Protein AF-A0A6G3WQV4-F1 (afdb_monomer_lite)

Organism: NCBI:txid2706086

Radius of gyration: 14.94 Å; chains: 1; bounding box: 33×40×33 Å

Secondary structure (DSSP, 8-state):
-HHHHHHHHTTPPTT-EEEE-SGGGHHHHHHS--TT-EEEEE--S-HHHHHTSTHHHHHHHHHTTSSEEEESSHHHHHHHHHTT-TTEEE-PPPPSS--SS--

pLDDT: mean 93.26, std 5.65, range [61.47, 98.31]

Structure (mmCIF, N/CA/C/O backbone):
data_AF-A0A6G3WQV4-F1
#
_entry.id   AF-A0A6G3WQV4-F1
#
loop_
_atom_site.group_PDB
_atom_site.id
_atom_site.type_symbol
_atom_site.label_atom_id
_atom_site.label_alt_id
_atom_site.label_comp_id
_atom_site.label_asym_id
_atom_site.label_entity_id
_atom_site.label_seq_id
_atom_site.pdbx_PDB_ins_code
_atom_site.Cartn_x
_atom_site.Cartn_y
_atom_site.Cartn_z
_atom_site.occupancy
_atom_site.B_iso_or_equiv
_atom_site.auth_seq_id
_atom_site.auth_comp_id
_atom_site.auth_asym_id
_atom_site.auth_atom_id
_atom_site.pdbx_PDB_model_num
ATOM 1 N N . ALA A 1 1 ? -16.057 10.792 3.787 1.00 84.69 1 ALA A N 1
ATOM 2 C CA . ALA A 1 1 ? -15.754 9.346 3.693 1.00 84.69 1 ALA A CA 1
ATOM 3 C C . ALA A 1 1 ? -14.924 8.872 4.889 1.00 84.69 1 ALA A C 1
ATOM 5 O O . ALA A 1 1 ? -15.394 8.001 5.611 1.00 84.69 1 ALA A O 1
ATOM 6 N N . VAL A 1 2 ? -13.778 9.506 5.160 1.00 93.81 2 VAL A N 1
ATOM 7 C CA . VAL A 1 2 ? -12.815 9.167 6.231 1.00 93.81 2 VAL A CA 1
ATOM 8 C C . VAL A 1 2 ? -13.449 8.907 7.603 1.00 93.81 2 VAL A C 1
ATOM 10 O O . VAL A 1 2 ? -13.356 7.799 8.110 1.00 93.81 2 VAL A O 1
ATOM 13 N N . ALA A 1 3 ? -14.206 9.855 8.169 1.00 95.06 3 ALA A N 1
ATOM 14 C CA . ALA A 1 3 ? -14.812 9.676 9.499 1.00 95.06 3 ALA A CA 1
ATOM 15 C C . ALA A 1 3 ? -15.766 8.468 9.600 1.00 95.06 3 ALA A C 1
ATOM 17 O O . ALA A 1 3 ? -15.925 7.874 10.665 1.00 95.06 3 ALA A O 1
ATOM 18 N N . ARG A 1 4 ? -16.421 8.094 8.493 1.00 96.19 4 ARG A N 1
ATOM 19 C CA . ARG A 1 4 ? -17.249 6.883 8.439 1.00 96.19 4 ARG A CA 1
ATOM 20 C C . ARG A 1 4 ? -16.373 5.633 8.411 1.00 96.19 4 ARG A C 1
ATOM 22 O O . ARG A 1 4 ? -16.724 4.658 9.062 1.00 96.19 4 ARG A O 1
ATOM 29 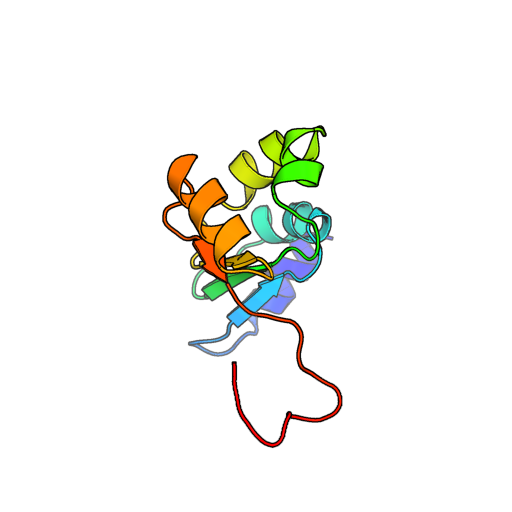N N . LEU A 1 5 ? -15.261 5.675 7.683 1.00 95.50 5 LEU A N 1
ATOM 30 C CA . LEU A 1 5 ? -14.307 4.576 7.609 1.00 95.50 5 LEU A CA 1
ATOM 31 C C . LEU A 1 5 ? -13.648 4.319 8.973 1.00 95.50 5 LEU A C 1
ATOM 33 O O . LEU A 1 5 ? -13.694 3.186 9.437 1.00 95.50 5 LEU A O 1
ATOM 37 N N . SER A 1 6 ? -13.200 5.363 9.682 1.00 96.75 6 SER A N 1
ATOM 38 C CA . SER A 1 6 ? -12.674 5.241 11.054 1.00 96.75 6 SER A CA 1
ATOM 39 C C . SER A 1 6 ? -13.690 4.607 12.011 1.00 96.75 6 SER A C 1
ATOM 41 O O . SER A 1 6 ? -13.346 3.747 12.812 1.00 96.75 6 SER A O 1
ATOM 43 N N . LYS A 1 7 ? -14.980 4.967 11.901 1.00 97.44 7 LYS A N 1
ATOM 44 C CA . LYS A 1 7 ? -16.043 4.334 12.704 1.00 97.44 7 LYS A CA 1
ATOM 45 C C . LYS A 1 7 ? -16.218 2.851 12.388 1.00 97.44 7 LYS A C 1
ATOM 47 O O . LYS A 1 7 ? -16.510 2.083 13.294 1.00 97.44 7 LYS A O 1
ATOM 52 N N . ILE A 1 8 ? -16.064 2.450 11.127 1.00 96.25 8 ILE A N 1
ATOM 53 C CA . ILE A 1 8 ? -16.110 1.036 10.733 1.00 96.25 8 ILE A CA 1
ATOM 54 C C . ILE A 1 8 ? -14.894 0.305 11.315 1.00 96.25 8 ILE A C 1
ATOM 56 O O . ILE A 1 8 ? -15.056 -0.735 11.949 1.00 96.25 8 ILE A O 1
ATOM 60 N N . PHE A 1 9 ? -13.698 0.875 11.171 1.00 96.44 9 PHE A N 1
ATOM 61 C CA . PHE A 1 9 ? -12.447 0.329 11.700 1.00 96.44 9 PHE A CA 1
ATOM 62 C C . PHE A 1 9 ? -12.467 0.153 13.221 1.00 96.44 9 PHE A C 1
ATOM 64 O O . PHE A 1 9 ? -12.070 -0.902 13.706 1.00 96.44 9 PHE A O 1
ATOM 71 N N . ALA A 1 10 ? -13.061 1.089 13.961 1.00 96.19 10 ALA A N 1
ATOM 72 C CA . ALA A 1 10 ? -13.218 0.986 15.413 1.00 96.19 10 ALA A CA 1
ATOM 73 C C . ALA A 1 10 ? -14.070 -0.216 15.877 1.00 96.19 10 ALA A C 1
ATOM 75 O O . ALA A 1 10 ? -14.009 -0.598 17.043 1.00 96.19 10 ALA A O 1
ATOM 76 N N . THR A 1 11 ? -14.870 -0.823 14.991 1.00 96.69 11 THR A N 1
ATOM 77 C CA . THR A 1 11 ? -15.664 -2.028 15.309 1.00 96.69 11 THR A CA 1
ATOM 7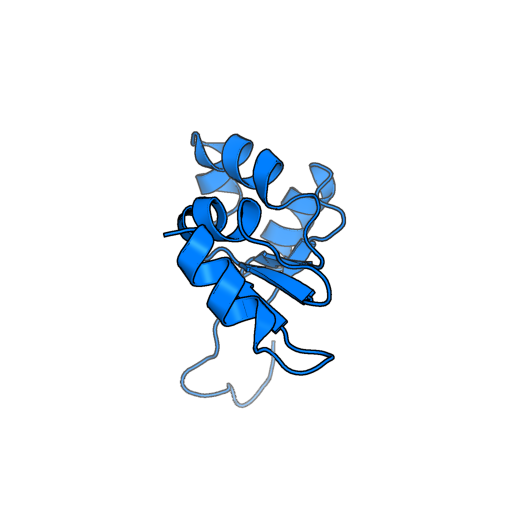8 C C . THR A 1 11 ? -14.933 -3.340 15.015 1.00 96.69 11 THR A C 1
ATOM 80 O O . THR A 1 11 ? -15.459 -4.419 15.297 1.00 96.69 11 THR A O 1
ATOM 83 N N . ALA A 1 12 ? -13.737 -3.274 14.425 1.00 96.88 12 ALA A N 1
ATOM 84 C CA . ALA A 1 12 ? -12.972 -4.453 14.064 1.00 96.88 12 ALA A CA 1
ATOM 85 C C . ALA A 1 12 ? -12.428 -5.178 15.305 1.00 96.88 12 ALA A C 1
ATOM 87 O O . ALA A 1 12 ? -12.099 -4.580 16.328 1.00 96.88 12 ALA A O 1
ATOM 88 N N . ARG A 1 13 ? -12.330 -6.506 15.209 1.00 95.75 13 ARG A N 1
ATOM 89 C CA . ARG A 1 13 ? -11.758 -7.333 16.280 1.00 95.75 13 ARG A CA 1
ATOM 90 C C . ARG A 1 13 ? -10.229 -7.197 16.300 1.00 95.75 13 ARG A C 1
ATOM 92 O O . ARG A 1 13 ? -9.643 -6.963 15.240 1.00 95.75 13 ARG A O 1
ATOM 99 N N . PRO A 1 14 ? -9.570 -7.432 17.450 1.00 94.81 14 PRO A N 1
ATOM 100 C CA . PRO A 1 14 ? -8.114 -7.498 17.514 1.00 94.81 14 PRO A CA 1
ATOM 101 C C . PRO A 1 14 ? -7.534 -8.448 16.458 1.00 94.81 14 PRO A C 1
ATOM 103 O O . PRO A 1 14 ? -8.031 -9.561 16.274 1.00 94.81 14 PRO A O 1
ATOM 106 N N . GLY A 1 15 ? -6.488 -7.999 15.761 1.00 93.25 15 GLY A N 1
ATOM 107 C CA . GLY A 1 15 ? -5.827 -8.762 14.698 1.00 93.25 15 GLY A CA 1
ATOM 108 C C . GLY A 1 15 ? -6.448 -8.620 13.304 1.00 93.25 15 GLY A C 1
ATOM 109 O O . GLY A 1 15 ? -5.957 -9.265 12.375 1.00 93.25 15 GLY A O 1
ATOM 110 N N . ALA A 1 16 ? -7.484 -7.790 13.142 1.00 97.06 16 ALA A N 1
ATOM 111 C CA . ALA A 1 16 ? -8.070 -7.481 11.842 1.00 97.06 16 ALA A CA 1
ATOM 112 C C . ALA A 1 16 ? -7.063 -6.834 10.871 1.00 97.06 16 ALA A C 1
ATOM 114 O O . ALA A 1 16 ? -6.112 -6.157 11.269 1.00 97.06 16 ALA A O 1
ATOM 115 N N . VAL A 1 17 ? -7.296 -7.066 9.577 1.00 97.19 17 VAL A N 1
ATOM 116 C CA . VAL A 1 17 ? -6.438 -6.620 8.475 1.00 97.19 17 VAL A CA 1
ATOM 117 C C . VAL A 1 17 ? -7.275 -5.818 7.483 1.00 97.19 17 VAL A C 1
ATOM 119 O O . VAL A 1 17 ? -8.373 -6.237 7.114 1.00 97.19 17 VAL A O 1
ATOM 122 N N . VAL A 1 18 ? -6.747 -4.682 7.037 1.00 96.50 18 VAL A N 1
ATOM 123 C CA . VAL A 1 18 ? -7.302 -3.865 5.957 1.00 96.50 18 VAL A CA 1
ATOM 124 C C . VAL A 1 18 ? -6.463 -4.101 4.710 1.00 96.50 18 VAL A C 1
ATOM 126 O O . VAL A 1 18 ? -5.264 -3.847 4.719 1.00 96.50 18 VAL A O 1
ATOM 129 N N . ILE A 1 19 ? -7.095 -4.577 3.638 1.00 95.56 19 ILE A N 1
ATOM 130 C CA . ILE A 1 19 ? -6.441 -4.779 2.341 1.00 95.56 19 ILE A CA 1
ATOM 131 C C . ILE A 1 19 ? -6.938 -3.702 1.379 1.00 95.56 19 ILE A C 1
ATOM 133 O O . ILE A 1 19 ? -8.122 -3.656 1.039 1.00 95.56 19 ILE A O 1
ATOM 137 N N . VAL A 1 20 ? -6.031 -2.837 0.937 1.00 95.19 20 VAL A N 1
ATOM 138 C CA . VAL A 1 20 ? -6.306 -1.723 0.028 1.00 95.19 20 VAL A CA 1
ATOM 139 C C . VAL A 1 20 ? -5.907 -2.138 -1.384 1.00 95.19 20 VAL A C 1
ATOM 141 O O . VAL A 1 20 ? -4.753 -2.023 -1.777 1.00 95.19 20 VAL A O 1
ATOM 144 N N . THR A 1 21 ? -6.864 -2.665 -2.149 1.00 90.06 21 THR A N 1
ATOM 145 C CA . THR A 1 21 ? -6.610 -3.266 -3.475 1.00 90.06 21 THR A CA 1
ATOM 146 C C . THR A 1 21 ? -6.533 -2.263 -4.626 1.00 90.06 21 THR A C 1
ATOM 148 O O . THR A 1 21 ? -6.156 -2.622 -5.743 1.00 90.06 21 THR A O 1
ATOM 151 N N . GLN A 1 22 ? -6.919 -1.012 -4.382 1.00 84.50 22 GLN A N 1
ATOM 152 C CA . GLN A 1 22 ? -6.873 0.064 -5.364 1.00 84.50 22 GLN A CA 1
ATOM 153 C C . GLN A 1 22 ? -6.044 1.212 -4.826 1.00 84.50 22 GLN A C 1
ATOM 155 O O . GLN A 1 22 ? -6.333 1.710 -3.738 1.00 84.50 22 GLN A O 1
ATOM 160 N N . VAL A 1 23 ? -5.091 1.681 -5.638 1.00 82.75 23 VAL A N 1
ATOM 161 C CA . VAL A 1 23 ? -4.138 2.707 -5.213 1.00 82.75 23 VAL A CA 1
ATOM 162 C C . VAL A 1 23 ? -4.846 3.912 -4.601 1.00 82.75 23 VAL A C 1
ATOM 164 O O . VAL A 1 23 ? -4.609 4.192 -3.436 1.00 82.75 23 VAL A O 1
ATOM 167 N N . TRP A 1 24 ? -5.821 4.503 -5.298 1.00 84.50 24 TRP A N 1
ATOM 168 C CA . TRP A 1 24 ? -6.568 5.696 -4.868 1.00 84.50 24 TRP A CA 1
ATOM 169 C C . TRP A 1 24 ? -7.356 5.550 -3.565 1.00 84.50 24 TRP A C 1
ATOM 171 O O . TRP A 1 24 ? -7.525 6.531 -2.848 1.00 84.50 24 TRP A O 1
ATOM 181 N N . ALA A 1 25 ? -7.814 4.344 -3.212 1.00 89.69 25 ALA A N 1
ATOM 182 C CA . ALA A 1 25 ? -8.540 4.140 -1.957 1.00 89.69 25 ALA A CA 1
ATOM 183 C C . ALA A 1 25 ? -7.660 4.440 -0.730 1.00 89.69 25 ALA A C 1
ATOM 185 O O . ALA A 1 25 ? -8.179 4.749 0.345 1.00 89.69 25 ALA A O 1
ATOM 186 N N . MET A 1 26 ? -6.334 4.410 -0.902 1.00 91.44 26 MET A N 1
ATOM 187 C CA . MET A 1 26 ? -5.378 4.740 0.149 1.00 91.44 26 MET A CA 1
ATOM 188 C C . MET A 1 26 ? -5.418 6.214 0.567 1.00 91.44 26 MET A C 1
ATOM 190 O O . MET A 1 26 ? -5.028 6.516 1.689 1.00 91.44 26 MET A O 1
ATOM 194 N N . GLU A 1 27 ? -5.973 7.116 -0.251 1.00 89.50 27 GLU A N 1
ATOM 195 C CA . GLU A 1 27 ? -6.236 8.500 0.173 1.00 89.50 27 GLU A CA 1
ATOM 196 C C . GLU A 1 27 ? -7.187 8.535 1.378 1.00 89.50 27 GLU A C 1
ATOM 198 O O . GLU A 1 27 ? -6.950 9.238 2.354 1.00 89.50 27 GLU A O 1
ATOM 203 N N . TRP A 1 28 ? -8.231 7.703 1.370 1.00 92.19 28 TRP A N 1
ATOM 204 C CA . TRP A 1 28 ? -9.178 7.645 2.484 1.00 92.19 28 TRP A CA 1
ATOM 205 C C . TRP A 1 28 ? -8.697 6.772 3.637 1.00 92.19 28 TRP A C 1
ATOM 207 O O . TRP A 1 28 ? -9.026 7.065 4.784 1.00 92.19 28 TRP A O 1
ATOM 217 N N . VAL A 1 29 ? -7.972 5.687 3.347 1.00 93.94 29 VAL A N 1
ATOM 218 C CA . VAL A 1 29 ? -7.460 4.773 4.382 1.00 93.94 29 VAL A CA 1
ATOM 219 C C . VAL A 1 29 ? -6.325 5.424 5.168 1.00 93.94 29 VAL A C 1
ATOM 221 O O . VAL A 1 29 ? -6.306 5.294 6.385 1.00 93.94 29 VAL A O 1
ATOM 224 N N . GLY A 1 30 ? -5.431 6.163 4.503 1.00 90.62 30 GLY A N 1
ATOM 225 C CA . GLY A 1 30 ? -4.311 6.850 5.152 1.00 90.62 30 GLY A CA 1
ATOM 226 C C . GLY A 1 30 ? -4.738 7.986 6.080 1.00 90.62 30 GLY A C 1
ATOM 227 O O . GLY A 1 30 ? -4.040 8.278 7.043 1.00 90.62 30 GLY A O 1
ATOM 228 N N . GLU A 1 31 ? -5.897 8.597 5.827 1.00 92.19 31 GLU A N 1
ATOM 229 C CA . GLU A 1 31 ? -6.486 9.605 6.718 1.00 92.19 31 GLU A CA 1
ATOM 230 C C . GLU A 1 31 ? -7.401 9.006 7.800 1.00 92.19 31 GLU A C 1
ATOM 232 O O . GLU A 1 31 ? -7.781 9.698 8.748 1.00 92.19 31 GLU A O 1
ATOM 237 N N . ALA A 1 32 ? -7.810 7.743 7.660 1.00 95.56 32 ALA A N 1
ATOM 238 C CA . ALA A 1 32 ? -8.662 7.078 8.636 1.00 95.56 32 ALA A CA 1
ATOM 239 C C . ALA A 1 32 ? -7.853 6.579 9.841 1.00 95.56 32 ALA A C 1
ATOM 241 O O . ALA A 1 32 ? -6.665 6.281 9.747 1.00 95.56 32 ALA A O 1
ATOM 242 N N . ASP A 1 33 ? -8.528 6.440 10.982 1.00 94.81 33 ASP A N 1
ATOM 243 C CA . ASP A 1 33 ? -7.913 5.860 12.174 1.00 94.81 33 ASP A CA 1
ATOM 244 C C . ASP A 1 33 ? -7.793 4.345 11.992 1.00 94.81 33 ASP A C 1
ATOM 246 O O . ASP A 1 33 ? -8.788 3.617 12.026 1.00 94.81 33 ASP A O 1
ATOM 250 N N . THR A 1 34 ? -6.566 3.892 11.753 1.00 95.00 34 THR A N 1
ATOM 251 C CA . THR A 1 34 ? -6.205 2.485 11.552 1.00 95.00 34 THR A CA 1
ATOM 252 C C . THR A 1 34 ? -5.540 1.878 12.788 1.00 95.00 34 THR A C 1
ATOM 254 O O . THR A 1 34 ? -4.976 0.788 12.714 1.00 95.00 34 THR A O 1
ATOM 257 N N . THR A 1 35 ? -5.619 2.547 13.945 1.00 93.69 35 THR A N 1
ATOM 258 C CA . THR A 1 35 ? -4.989 2.091 15.189 1.00 93.69 35 THR A CA 1
ATOM 259 C C . THR A 1 35 ? -5.402 0.659 15.533 1.00 93.69 35 THR A C 1
ATOM 261 O O . THR A 1 35 ? -6.583 0.336 15.644 1.00 93.69 35 THR A O 1
ATOM 264 N N . GLY A 1 36 ? -4.409 -0.212 15.729 1.00 93.69 36 GLY A N 1
ATOM 265 C CA . GLY A 1 36 ? -4.628 -1.622 16.065 1.00 93.69 36 GLY A CA 1
ATOM 266 C C . GLY A 1 36 ? -4.996 -2.522 14.879 1.00 93.69 36 GLY A C 1
ATOM 267 O O . GLY A 1 36 ? -5.223 -3.718 15.082 1.00 93.69 36 GLY A O 1
ATOM 268 N N . LEU A 1 37 ? -5.033 -1.982 13.658 1.00 96.75 37 LEU A N 1
ATOM 269 C CA . LEU A 1 37 ? -5.212 -2.734 12.419 1.00 96.75 37 LEU A CA 1
ATOM 270 C C . LEU A 1 37 ? -3.879 -2.898 11.699 1.00 96.75 37 LEU A C 1
ATOM 272 O O . LEU A 1 37 ? -3.028 -2.017 11.751 1.00 96.75 37 LEU A O 1
ATOM 276 N N . ARG A 1 38 ? -3.735 -4.013 10.980 1.00 97.06 38 ARG A N 1
ATOM 277 C CA . ARG A 1 38 ? -2.668 -4.166 9.984 1.00 97.06 38 ARG A CA 1
ATOM 278 C C . ARG A 1 38 ? -3.174 -3.698 8.630 1.00 97.06 38 ARG A C 1
ATOM 280 O O . ARG A 1 38 ? -4.231 -4.154 8.190 1.00 97.06 38 ARG A O 1
ATOM 287 N N . VAL A 1 39 ? -2.437 -2.823 7.965 1.00 97.31 39 VAL A N 1
ATOM 288 C CA . VAL A 1 39 ? -2.807 -2.237 6.678 1.00 97.31 39 VAL A CA 1
ATOM 289 C C . VAL A 1 39 ? -1.870 -2.755 5.594 1.00 97.31 39 VAL A C 1
ATOM 291 O O . VAL A 1 39 ? -0.664 -2.522 5.612 1.00 97.31 39 VAL A O 1
ATOM 294 N N . ILE A 1 40 ? -2.453 -3.459 4.628 1.00 97.38 40 ILE A N 1
ATOM 295 C CA . ILE A 1 40 ? -1.762 -3.990 3.457 1.00 97.38 40 ILE A CA 1
ATOM 296 C C . ILE A 1 40 ? -2.240 -3.215 2.239 1.00 97.38 40 ILE A C 1
ATOM 298 O O . ILE A 1 40 ? -3.418 -3.254 1.880 1.00 97.38 40 ILE A O 1
ATOM 302 N N . GLY A 1 41 ? -1.319 -2.519 1.593 1.00 95.88 41 GLY A N 1
ATOM 303 C CA . GLY A 1 41 ? -1.553 -1.877 0.312 1.00 95.88 41 GLY A CA 1
ATOM 304 C C . GLY A 1 41 ? -1.259 -2.825 -0.843 1.00 95.88 41 GLY A C 1
ATOM 305 O O . GLY A 1 41 ? -0.334 -3.625 -0.741 1.00 95.88 41 GLY A O 1
ATOM 306 N N . MET A 1 42 ? -1.996 -2.730 -1.950 1.00 95.12 42 MET A N 1
ATOM 307 C CA . MET A 1 42 ? -1.735 -3.539 -3.141 1.00 95.12 42 MET A CA 1
ATOM 308 C C . MET A 1 42 ? -1.888 -2.731 -4.432 1.00 95.12 42 MET A C 1
ATOM 310 O O . MET A 1 42 ? -2.791 -1.899 -4.552 1.00 95.12 42 MET A O 1
ATOM 314 N N . SER A 1 43 ? -1.034 -3.002 -5.419 1.00 92.06 43 SER A N 1
ATOM 315 C CA . SER A 1 43 ? -1.188 -2.472 -6.774 1.00 92.06 43 SER A CA 1
ATOM 316 C C . SER A 1 43 ? -1.111 -3.549 -7.839 1.00 92.06 43 SER A C 1
ATOM 318 O O . SER A 1 43 ? -0.333 -4.495 -7.759 1.00 92.06 43 SER A O 1
ATOM 320 N N . HIS A 1 44 ? -1.948 -3.358 -8.856 1.00 90.25 44 HIS A N 1
ATOM 321 C CA . HIS A 1 44 ? -2.037 -4.204 -10.041 1.00 90.25 44 HIS A CA 1
ATOM 322 C C . HIS A 1 44 ? -1.322 -3.589 -11.250 1.00 90.25 44 HIS A C 1
ATOM 324 O O . HIS A 1 44 ? -1.463 -4.079 -12.369 1.00 90.25 44 HIS A O 1
ATOM 330 N N . GLU A 1 45 ? -0.621 -2.473 -11.055 1.00 90.19 45 GLU A N 1
ATOM 331 C CA . GLU A 1 45 ? 0.142 -1.811 -12.105 1.00 90.19 45 GLU A CA 1
ATOM 332 C C . GLU A 1 45 ? 1.632 -2.138 -11.973 1.00 90.19 45 GLU A C 1
ATOM 334 O O . GLU A 1 45 ? 2.122 -2.363 -10.867 1.00 90.19 45 GLU A O 1
ATOM 339 N N . SER A 1 46 ? 2.356 -2.144 -13.095 1.00 93.94 46 SER A N 1
ATOM 340 C CA . SER A 1 46 ? 3.790 -2.429 -13.070 1.00 93.94 46 SER A CA 1
ATOM 341 C C . SER A 1 46 ? 4.596 -1.279 -12.468 1.00 93.94 46 SER A C 1
ATOM 343 O O . SER A 1 46 ? 4.186 -0.106 -12.512 1.00 93.94 46 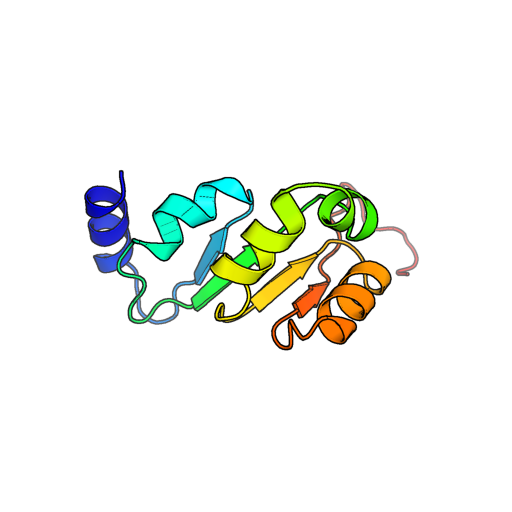SER A O 1
ATOM 345 N N . TYR A 1 47 ? 5.794 -1.587 -11.967 1.00 96.38 47 TYR A N 1
ATOM 346 C CA . TYR A 1 47 ? 6.734 -0.567 -11.504 1.00 96.38 47 TYR A CA 1
ATOM 347 C C . TYR A 1 47 ? 7.040 0.442 -12.619 1.00 96.38 47 TYR A C 1
ATOM 349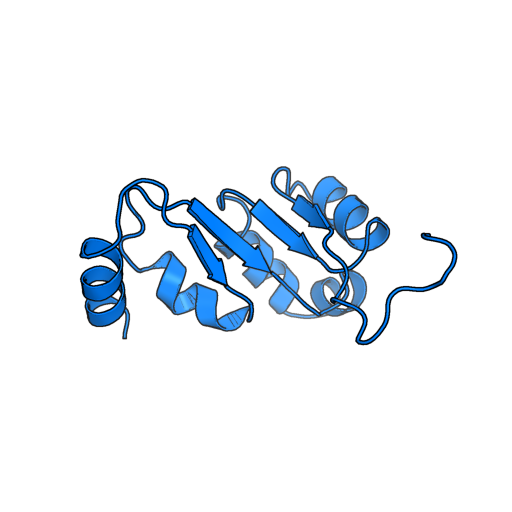 O O . TYR A 1 47 ? 6.942 1.652 -12.411 1.00 96.38 47 TYR A O 1
ATOM 357 N N . GLY A 1 48 ? 7.342 -0.045 -13.828 1.00 97.31 48 GLY A N 1
ATOM 358 C CA . GLY A 1 48 ? 7.702 0.804 -14.967 1.00 97.31 48 GLY A CA 1
ATOM 359 C C . GLY A 1 48 ? 6.601 1.799 -15.345 1.00 97.31 48 GLY A C 1
ATOM 360 O O . GLY A 1 48 ? 6.879 2.982 -15.553 1.00 97.31 48 GLY A O 1
ATOM 361 N N . TYR A 1 49 ? 5.339 1.354 -15.360 1.00 95.38 49 TYR A N 1
ATOM 362 C CA . TYR A 1 49 ? 4.204 2.243 -15.613 1.00 95.38 49 TYR A CA 1
ATOM 363 C C . TYR A 1 49 ? 4.023 3.262 -14.480 1.00 95.38 49 TYR A C 1
ATOM 365 O O . TYR A 1 49 ? 3.840 4.457 -14.736 1.00 95.38 49 TYR A O 1
ATOM 373 N N . SER A 1 50 ? 4.136 2.813 -13.225 1.00 95.06 50 SER A N 1
ATOM 374 C CA . SER A 1 50 ? 4.086 3.699 -12.060 1.00 95.06 50 SER A CA 1
ATOM 375 C C . SER A 1 50 ? 5.134 4.801 -12.181 1.00 95.06 50 SER A C 1
ATOM 377 O O . SER A 1 50 ? 4.781 5.979 -12.109 1.00 95.06 50 SER A O 1
ATOM 379 N N . ARG A 1 51 ? 6.400 4.420 -12.424 1.00 96.50 51 ARG A N 1
ATOM 380 C CA . ARG A 1 51 ? 7.584 5.293 -12.515 1.00 96.50 51 ARG A CA 1
ATOM 381 C C . ARG A 1 51 ? 7.465 6.349 -13.608 1.00 96.50 51 ARG A C 1
ATOM 383 O O . ARG A 1 51 ? 7.928 7.470 -13.411 1.00 96.50 51 ARG A O 1
ATOM 390 N N . ALA A 1 52 ? 6.821 6.014 -14.723 1.00 96.81 52 ALA A N 1
ATOM 391 C CA . ALA A 1 52 ? 6.577 6.930 -15.834 1.00 96.81 52 ALA A CA 1
ATOM 392 C C . ALA A 1 52 ? 5.422 7.923 -15.587 1.00 96.81 52 ALA A C 1
ATOM 394 O O . ALA A 1 52 ? 5.164 8.784 -16.428 1.00 96.81 52 ALA A O 1
ATOM 395 N N . SER A 1 53 ? 4.714 7.826 -14.458 1.00 94.25 53 SER A N 1
ATOM 396 C CA . SER A 1 53 ? 3.536 8.643 -14.160 1.00 94.25 53 SER A CA 1
ATOM 397 C C . SER A 1 53 ? 3.627 9.340 -12.797 1.00 94.25 53 SER A C 1
ATOM 399 O O . SER A 1 53 ? 4.529 9.110 -11.992 1.00 94.25 53 SER A O 1
ATOM 401 N N . HIS A 1 54 ? 2.644 10.195 -12.498 1.00 91.19 54 HIS A N 1
ATOM 402 C CA . HIS A 1 54 ? 2.532 10.830 -11.181 1.00 91.19 54 HIS 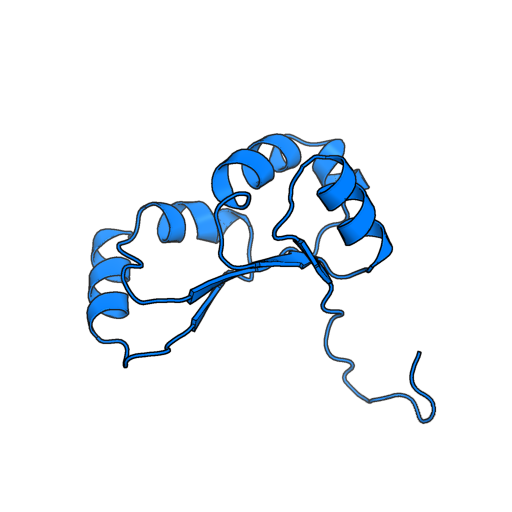A CA 1
ATOM 403 C C . HIS A 1 54 ? 2.303 9.817 -10.044 1.00 91.19 54 HIS A C 1
ATOM 405 O O . HIS A 1 54 ? 2.580 10.134 -8.884 1.00 91.19 54 HIS A O 1
ATOM 411 N N . ARG A 1 55 ? 1.839 8.598 -10.365 1.00 91.12 55 ARG A N 1
ATOM 412 C CA . ARG A 1 55 ? 1.537 7.552 -9.381 1.00 91.12 55 ARG A CA 1
ATOM 413 C C . ARG A 1 55 ? 2.765 7.116 -8.606 1.00 91.12 55 ARG A C 1
ATOM 415 O O . ARG A 1 55 ? 2.637 6.840 -7.426 1.00 91.12 55 ARG A O 1
ATOM 422 N N . TYR A 1 56 ? 3.956 7.147 -9.202 1.00 95.06 56 TYR A N 1
ATOM 423 C CA . TYR A 1 56 ? 5.182 6.779 -8.494 1.00 95.06 56 TYR A CA 1
ATOM 424 C C . TYR A 1 56 ? 5.400 7.585 -7.212 1.00 95.06 56 TYR A C 1
ATOM 426 O O . TYR A 1 56 ? 5.584 7.025 -6.134 1.00 95.06 56 TYR A O 1
ATOM 434 N N . ARG A 1 57 ? 5.333 8.918 -7.315 1.00 94.25 57 ARG A N 1
ATOM 435 C CA . ARG A 1 57 ? 5.503 9.809 -6.157 1.00 94.25 57 ARG A CA 1
ATOM 436 C C . ARG A 1 57 ? 4.366 9.626 -5.160 1.00 94.25 57 ARG A C 1
ATOM 438 O O . ARG A 1 57 ? 4.601 9.637 -3.960 1.00 94.25 57 ARG A O 1
ATOM 445 N N . TRP A 1 58 ? 3.155 9.437 -5.673 1.00 93.44 58 TRP A N 1
ATOM 446 C CA . TRP A 1 58 ? 1.973 9.212 -4.859 1.00 93.44 58 TRP A CA 1
ATOM 447 C C . TRP A 1 58 ? 2.091 7.920 -4.031 1.00 93.44 58 TRP A C 1
ATOM 449 O O . TRP A 1 58 ? 1.984 7.965 -2.810 1.00 93.44 58 TRP A O 1
ATOM 459 N N . ILE A 1 59 ? 2.445 6.794 -4.656 1.00 94.69 59 ILE A N 1
ATOM 460 C CA . ILE A 1 59 ? 2.678 5.510 -3.980 1.00 94.69 59 ILE A CA 1
ATOM 461 C C . ILE A 1 59 ? 3.742 5.662 -2.893 1.00 94.69 59 ILE A C 1
ATOM 463 O O . ILE A 1 59 ? 3.489 5.300 -1.749 1.00 94.69 59 ILE A O 1
ATOM 467 N N . LYS A 1 60 ? 4.896 6.271 -3.194 1.00 94.69 60 LYS A N 1
ATOM 468 C CA . LYS A 1 60 ? 5.956 6.458 -2.186 1.00 94.69 60 LYS A CA 1
ATOM 469 C C . LYS A 1 60 ? 5.507 7.266 -0.972 1.00 94.69 60 LYS A C 1
ATOM 471 O O . LYS A 1 60 ? 5.993 7.012 0.123 1.00 94.69 60 LYS A O 1
ATOM 476 N N . ASN A 1 61 ? 4.600 8.219 -1.156 1.00 93.50 61 ASN A N 1
ATOM 477 C CA . ASN A 1 61 ? 4.099 9.044 -0.060 1.00 93.50 61 ASN A CA 1
ATOM 478 C C . ASN A 1 61 ? 3.064 8.319 0.807 1.00 93.50 61 ASN A C 1
ATOM 480 O O . ASN A 1 61 ? 2.959 8.625 1.988 1.00 93.50 61 ASN A O 1
ATOM 484 N N . HIS A 1 62 ? 2.297 7.389 0.234 1.00 93.00 62 HIS A N 1
ATOM 485 C CA . HIS A 1 62 ? 1.165 6.764 0.923 1.00 93.00 62 HIS A CA 1
ATOM 486 C C . HIS A 1 62 ? 1.414 5.315 1.362 1.00 93.00 62 HIS A C 1
ATOM 488 O O . HIS A 1 62 ? 0.721 4.832 2.251 1.00 93.00 62 HIS A O 1
ATOM 494 N N . TYR A 1 63 ? 2.375 4.619 0.751 1.00 95.19 63 TYR A N 1
ATOM 495 C CA . TYR A 1 63 ? 2.568 3.177 0.943 1.00 95.19 63 TYR A CA 1
ATOM 496 C C . TYR A 1 63 ? 3.840 2.815 1.700 1.00 95.19 63 TYR A C 1
ATOM 498 O O . TYR A 1 63 ? 3.956 1.683 2.157 1.00 95.19 63 TYR A O 1
ATOM 506 N N . LYS A 1 64 ? 4.795 3.743 1.838 1.00 94.06 64 LYS A N 1
ATOM 507 C CA . LYS A 1 64 ? 6.113 3.462 2.429 1.00 94.06 64 LYS A CA 1
ATOM 508 C C . LYS A 1 64 ? 6.035 2.979 3.879 1.00 94.06 64 LYS A C 1
ATOM 510 O O . LYS A 1 64 ? 6.825 2.130 4.274 1.00 94.06 64 LYS A O 1
ATOM 515 N N . ASP A 1 65 ? 5.080 3.510 4.635 1.00 92.56 65 ASP A N 1
ATOM 516 C CA . ASP A 1 65 ? 4.955 3.265 6.075 1.00 92.56 65 ASP A CA 1
ATOM 517 C C . ASP A 1 65 ? 3.819 2.280 6.415 1.00 92.56 65 ASP A C 1
ATOM 519 O O . ASP A 1 65 ? 3.439 2.140 7.575 1.00 92.56 65 ASP A O 1
ATOM 523 N N . LEU A 1 66 ? 3.260 1.594 5.410 1.00 95.25 66 LEU A N 1
ATOM 524 C CA . LEU A 1 66 ? 2.302 0.506 5.626 1.00 95.25 66 LEU A CA 1
ATOM 525 C C . LEU A 1 66 ? 2.986 -0.735 6.196 1.00 95.25 66 LEU A C 1
ATOM 527 O O . LEU A 1 66 ? 4.178 -0.941 5.966 1.00 95.25 66 LEU A O 1
ATOM 531 N N . ASP A 1 67 ? 2.211 -1.621 6.825 1.00 95.88 67 ASP A N 1
ATOM 532 C CA . ASP A 1 67 ? 2.727 -2.920 7.267 1.00 95.88 67 ASP A CA 1
ATOM 533 C C . ASP A 1 67 ? 3.276 -3.729 6.084 1.00 95.88 67 ASP A C 1
ATOM 535 O O . ASP A 1 67 ? 4.363 -4.294 6.173 1.00 95.88 67 ASP A O 1
ATOM 539 N N . HIS A 1 68 ? 2.546 -3.747 4.960 1.00 96.56 68 HIS A N 1
ATOM 540 C CA . HIS A 1 68 ? 3.013 -4.339 3.707 1.00 96.56 68 HIS A CA 1
ATOM 541 C C . HIS A 1 68 ? 2.523 -3.575 2.476 1.00 96.56 68 HIS A C 1
ATOM 543 O O . HIS A 1 68 ? 1.364 -3.160 2.394 1.00 96.56 68 HIS A O 1
ATOM 549 N N . TRP A 1 69 ? 3.398 -3.475 1.478 1.00 96.75 69 TRP A N 1
ATOM 550 C CA . TRP A 1 69 ? 3.089 -3.021 0.126 1.00 96.75 69 TRP A CA 1
ATOM 551 C C . TRP A 1 69 ? 3.241 -4.192 -0.848 1.00 96.75 69 TRP A C 1
ATOM 553 O O . TRP A 1 69 ? 4.330 -4.721 -1.015 1.00 96.75 69 TRP A O 1
ATOM 563 N N . LEU A 1 70 ? 2.158 -4.631 -1.481 1.00 97.06 70 LEU A N 1
ATOM 564 C CA . LEU A 1 70 ? 2.167 -5.791 -2.368 1.00 97.06 70 LEU A CA 1
ATOM 565 C C . LEU A 1 70 ? 2.029 -5.378 -3.834 1.00 97.06 70 LEU A C 1
ATOM 567 O O . LEU A 1 70 ? 1.098 -4.670 -4.221 1.00 97.06 70 LEU A O 1
ATOM 571 N N . VAL A 1 71 ? 2.938 -5.878 -4.662 1.00 96.50 71 VAL A N 1
ATOM 572 C CA . VAL A 1 71 ? 2.846 -5.824 -6.128 1.00 96.50 71 VAL A CA 1
ATOM 573 C C . VAL A 1 71 ? 2.655 -7.230 -6.696 1.00 96.50 71 VAL A C 1
ATOM 575 O O . VAL A 1 71 ? 2.677 -8.213 -5.960 1.00 96.50 71 VAL A O 1
ATOM 578 N N . LEU A 1 72 ? 2.401 -7.357 -7.997 1.00 94.88 72 LEU A N 1
ATOM 579 C CA . LEU A 1 72 ? 2.026 -8.655 -8.572 1.00 94.88 72 LEU A CA 1
ATOM 580 C C . LEU A 1 72 ? 3.210 -9.583 -8.867 1.00 94.88 72 LEU A C 1
ATOM 582 O O . LEU A 1 72 ? 3.006 -10.791 -8.976 1.00 94.88 72 LEU A O 1
ATOM 586 N N . THR A 1 73 ? 4.414 -9.040 -9.024 1.00 95.44 73 THR A N 1
ATOM 587 C CA . THR A 1 73 ? 5.594 -9.771 -9.500 1.00 95.44 73 THR A CA 1
ATOM 588 C C . THR A 1 73 ? 6.784 -9.541 -8.577 1.00 95.44 73 THR A C 1
ATOM 590 O O . THR A 1 73 ? 6.894 -8.487 -7.944 1.00 95.44 73 THR A O 1
ATOM 593 N N . GLU A 1 74 ? 7.671 -10.531 -8.498 1.00 96.69 74 GLU A N 1
ATOM 594 C CA . GLU A 1 74 ? 8.916 -10.427 -7.732 1.00 96.69 74 GLU A CA 1
ATOM 595 C C . GLU A 1 74 ? 9.814 -9.324 -8.310 1.00 96.69 74 GLU A C 1
ATOM 597 O O . GLU A 1 74 ? 10.343 -8.495 -7.576 1.00 96.69 74 GLU A O 1
ATOM 602 N N . GLU A 1 75 ? 9.871 -9.208 -9.637 1.00 97.06 75 GLU A N 1
ATOM 603 C CA . GLU A 1 75 ? 10.700 -8.225 -10.332 1.00 97.06 75 GLU A CA 1
ATOM 604 C C . GLU A 1 75 ? 10.265 -6.777 -10.066 1.00 97.06 75 GLU A C 1
ATOM 606 O O . GLU A 1 75 ? 11.099 -5.871 -9.981 1.00 97.06 75 GLU A O 1
ATOM 611 N N . ASP A 1 76 ? 8.960 -6.514 -9.942 1.00 97.44 76 ASP A N 1
ATOM 612 C CA . ASP A 1 76 ? 8.490 -5.187 -9.539 1.00 97.44 76 ASP A CA 1
ATOM 613 C C . ASP A 1 76 ? 8.778 -4.932 -8.054 1.00 97.44 76 ASP A C 1
ATOM 615 O O . ASP A 1 76 ? 9.104 -3.799 -7.687 1.00 97.44 76 ASP A O 1
ATOM 619 N N . ALA A 1 77 ? 8.689 -5.959 -7.200 1.00 97.81 77 ALA A N 1
ATOM 620 C CA . ALA A 1 77 ? 8.993 -5.828 -5.777 1.00 97.81 77 ALA A CA 1
ATOM 621 C C . ALA A 1 77 ? 10.465 -5.450 -5.564 1.00 97.81 77 ALA A C 1
ATOM 623 O O . ALA A 1 77 ? 10.742 -4.498 -4.834 1.00 97.81 77 ALA A O 1
ATOM 624 N N . ASP A 1 78 ? 11.389 -6.091 -6.279 1.00 98.06 78 ASP A N 1
ATOM 625 C CA . ASP A 1 78 ? 12.819 -5.771 -6.242 1.00 98.06 78 ASP A CA 1
ATOM 626 C C . ASP A 1 78 ? 13.106 -4.324 -6.661 1.00 98.06 78 ASP A C 1
ATOM 628 O O . ASP A 1 78 ? 13.876 -3.612 -6.008 1.00 98.06 78 ASP A O 1
ATOM 632 N N . GLN A 1 79 ? 12.452 -3.838 -7.721 1.00 98.31 79 GLN A N 1
ATOM 633 C CA . GLN A 1 79 ? 12.609 -2.452 -8.174 1.00 98.31 79 GLN A CA 1
ATOM 634 C C . GLN A 1 79 ? 12.096 -1.444 -7.135 1.00 98.31 79 GLN A C 1
ATOM 636 O O . GLN A 1 79 ? 12.744 -0.426 -6.874 1.00 98.31 79 GLN A O 1
ATOM 641 N N . TRP A 1 80 ? 10.953 -1.723 -6.504 1.00 97.88 80 TRP A N 1
ATOM 642 C CA . TRP A 1 80 ? 10.424 -0.890 -5.422 1.00 97.88 80 TRP A CA 1
ATOM 643 C C . TRP A 1 80 ? 11.312 -0.922 -4.174 1.00 97.88 80 TRP A C 1
ATOM 645 O O . TRP A 1 80 ? 11.529 0.128 -3.559 1.00 97.88 80 TRP A O 1
ATOM 655 N N . ALA A 1 81 ? 11.856 -2.087 -3.819 1.00 97.88 81 ALA A N 1
ATOM 656 C CA . ALA A 1 81 ? 12.799 -2.239 -2.716 1.00 97.88 81 ALA A CA 1
ATOM 657 C C . ALA A 1 81 ? 14.070 -1.416 -2.973 1.00 97.88 81 ALA A C 1
ATOM 659 O O . ALA A 1 81 ? 14.495 -0.652 -2.105 1.00 97.88 81 ALA A O 1
ATOM 660 N N . GLY A 1 82 ? 14.609 -1.468 -4.198 1.00 97.50 82 GLY A N 1
ATOM 661 C CA . GLY A 1 82 ? 15.737 -0.638 -4.637 1.00 97.50 82 GLY A CA 1
ATOM 662 C C . GLY A 1 82 ? 15.476 0.871 -4.542 1.00 97.50 82 GLY A C 1
ATOM 663 O O . GLY A 1 82 ? 16.406 1.656 -4.362 1.00 97.50 82 GLY A O 1
ATOM 664 N N . ASP A 1 83 ? 14.209 1.286 -4.577 1.00 96.69 83 ASP A N 1
ATOM 665 C CA . ASP A 1 83 ? 13.771 2.671 -4.382 1.00 96.69 83 ASP A CA 1
ATOM 666 C C . ASP A 1 83 ? 13.443 3.042 -2.919 1.00 96.69 83 ASP A C 1
ATOM 668 O O . ASP A 1 83 ? 12.953 4.155 -2.653 1.00 96.69 83 ASP A O 1
ATOM 672 N N . GLY A 1 84 ? 13.718 2.139 -1.974 1.00 96.44 84 GLY A N 1
ATOM 673 C CA . GLY A 1 84 ? 13.574 2.343 -0.531 1.00 96.44 84 GLY A CA 1
ATOM 674 C C . GLY A 1 84 ? 12.204 1.980 0.048 1.00 96.44 84 GLY A C 1
ATOM 675 O O . GLY A 1 84 ? 11.900 2.399 1.168 1.00 96.44 84 GLY A O 1
ATOM 676 N N . MET A 1 85 ? 11.368 1.240 -0.688 1.00 97.19 85 MET A N 1
ATOM 677 C CA . MET A 1 85 ? 10.118 0.667 -0.169 1.00 97.19 85 MET A CA 1
ATOM 678 C C . MET A 1 85 ? 10.418 -0.645 0.567 1.00 97.19 85 MET A C 1
ATOM 680 O O . MET A 1 85 ? 10.153 -1.727 0.061 1.00 97.19 85 MET A O 1
ATOM 684 N N . ASN A 1 86 ? 11.001 -0.563 1.762 1.00 96.19 86 ASN A N 1
ATOM 685 C CA . ASN A 1 86 ? 11.478 -1.745 2.501 1.00 96.19 86 ASN A CA 1
ATOM 686 C C . ASN A 1 86 ? 10.356 -2.673 3.006 1.00 96.19 86 ASN A C 1
ATOM 688 O O . ASN A 1 86 ? 10.633 -3.764 3.493 1.00 96.19 86 ASN A O 1
ATOM 692 N N . ASN A 1 87 ? 9.104 -2.230 2.922 1.00 97.38 87 ASN A N 1
ATOM 693 C CA . ASN A 1 87 ? 7.909 -2.988 3.277 1.00 97.38 87 ASN A CA 1
ATOM 694 C C . ASN A 1 87 ? 7.270 -3.703 2.069 1.00 97.38 87 ASN A C 1
ATOM 696 O O . ASN A 1 87 ? 6.157 -4.227 2.186 1.00 97.38 87 ASN A O 1
ATOM 700 N N . VAL A 1 88 ? 7.930 -3.691 0.903 1.00 98.00 88 VAL A N 1
ATOM 701 C CA . VAL A 1 88 ? 7.402 -4.293 -0.323 1.00 98.00 88 VAL A CA 1
ATOM 702 C C . VAL A 1 88 ? 7.529 -5.818 -0.332 1.00 98.00 88 VAL A C 1
ATOM 704 O O . VAL A 1 88 ? 8.501 -6.382 0.161 1.00 98.00 88 VAL A O 1
ATOM 707 N N . GLY A 1 89 ? 6.550 -6.483 -0.936 1.00 97.31 89 GLY A N 1
ATOM 708 C CA . GLY A 1 89 ? 6.598 -7.886 -1.331 1.00 97.31 89 GLY A CA 1
ATOM 709 C C . GLY A 1 89 ? 5.763 -8.117 -2.588 1.00 97.31 89 GLY A C 1
ATOM 710 O O . GLY A 1 89 ? 5.206 -7.172 -3.154 1.00 97.31 89 GLY A O 1
ATOM 711 N N . PHE A 1 90 ? 5.641 -9.374 -3.013 1.00 96.25 90 PHE A N 1
ATOM 712 C CA . PHE A 1 90 ? 4.824 -9.732 -4.169 1.00 96.25 90 PHE A CA 1
ATOM 713 C C . PHE A 1 90 ? 3.758 -10.775 -3.834 1.00 96.25 90 PHE A C 1
ATOM 715 O O . PHE A 1 90 ? 3.968 -11.682 -3.029 1.00 96.25 90 PHE A O 1
ATOM 722 N N . LEU A 1 91 ? 2.591 -10.628 -4.458 1.00 94.50 91 LEU A N 1
ATOM 723 C CA . LEU A 1 91 ? 1.497 -11.587 -4.417 1.00 94.50 91 LEU A CA 1
ATOM 724 C C . LEU A 1 91 ? 0.821 -11.615 -5.797 1.00 94.50 91 LEU A C 1
ATOM 726 O O . LEU A 1 91 ? 0.057 -10.701 -6.118 1.00 94.50 91 LEU A O 1
ATOM 730 N N . PRO A 1 92 ? 1.077 -12.648 -6.619 1.00 90.62 92 PRO A N 1
ATOM 731 C CA . PRO A 1 92 ? 0.440 -12.774 -7.920 1.00 90.62 92 PRO A CA 1
ATOM 732 C C . PRO A 1 92 ? -1.075 -12.913 -7.787 1.00 90.62 92 PRO A C 1
ATOM 734 O O . PRO A 1 92 ? -1.595 -13.432 -6.794 1.00 90.62 92 PRO A O 1
ATOM 737 N N . ASN A 1 93 ? -1.797 -12.503 -8.830 1.00 89.00 93 ASN A N 1
ATOM 738 C CA . ASN A 1 93 ? -3.235 -12.728 -8.881 1.00 89.00 93 ASN A CA 1
ATOM 739 C C . ASN A 1 93 ? -3.549 -14.220 -8.780 1.00 89.00 93 ASN A C 1
ATOM 741 O O . ASN A 1 93 ? -2.909 -15.056 -9.423 1.00 89.00 93 ASN A O 1
ATOM 745 N N . ALA A 1 94 ? -4.592 -14.535 -8.015 1.00 85.56 94 ALA A N 1
ATOM 746 C CA . ALA A 1 94 ? -5.105 -15.889 -7.951 1.00 85.56 94 ALA A CA 1
ATOM 747 C C . ALA A 1 94 ? -5.484 -16.368 -9.358 1.00 85.56 94 ALA A C 1
ATOM 749 O O . ALA A 1 94 ? -6.225 -15.707 -10.091 1.00 85.56 94 ALA A O 1
ATOM 750 N N . LEU A 1 95 ? -4.983 -17.543 -9.723 1.00 85.19 95 LEU A N 1
ATOM 751 C CA . LEU A 1 95 ? -5.378 -18.198 -10.956 1.00 85.19 95 LEU A CA 1
ATOM 752 C C . LEU A 1 95 ? -6.766 -18.811 -10.772 1.00 85.19 95 LEU A C 1
ATOM 754 O O . LEU A 1 95 ? -7.062 -19.413 -9.740 1.00 85.19 95 LEU A O 1
ATOM 758 N N . SER A 1 96 ? -7.605 -18.725 -11.805 1.00 87.62 96 SER A N 1
ATOM 759 C CA . SER A 1 96 ? -8.909 -19.405 -11.825 1.00 87.62 96 SER A CA 1
ATOM 760 C C . SER A 1 96 ? -8.780 -20.932 -11.743 1.00 87.62 96 SER A C 1
ATOM 762 O O . SER A 1 96 ? -9.722 -21.624 -11.360 1.00 87.62 96 SER A O 1
ATOM 764 N N . ARG A 1 97 ? -7.600 -21.459 -12.084 1.00 87.44 97 ARG A N 1
ATOM 765 C CA . ARG A 1 97 ? -7.190 -22.848 -11.907 1.00 87.44 97 ARG A CA 1
ATOM 766 C C . ARG A 1 97 ? -5.684 -22.889 -11.661 1.00 87.44 97 ARG A C 1
ATOM 768 O O . ARG A 1 97 ? -4.927 -22.302 -12.428 1.00 87.44 97 ARG A O 1
ATOM 775 N N . LEU A 1 98 ? -5.258 -23.613 -10.630 1.00 82.19 98 LEU A N 1
ATOM 776 C CA . LEU A 1 98 ? -3.835 -23.829 -10.375 1.00 82.19 98 LEU A CA 1
ATOM 777 C C . LEU A 1 98 ? -3.225 -24.727 -11.467 1.00 82.19 98 LEU A C 1
ATOM 779 O O . LEU A 1 98 ? -3.869 -25.701 -11.879 1.00 82.19 98 LEU A O 1
ATOM 783 N N . PRO A 1 99 ? -2.009 -24.425 -11.952 1.00 81.31 99 PRO A N 1
ATOM 784 C CA . PRO A 1 99 ? -1.298 -25.318 -12.852 1.00 81.31 99 PRO A CA 1
ATOM 785 C C . PRO A 1 99 ? -0.959 -26.625 -12.128 1.00 81.31 99 PRO A C 1
ATOM 787 O O . PRO A 1 99 ? -0.824 -26.662 -10.906 1.00 81.31 99 PRO A O 1
ATOM 790 N N . ALA A 1 100 ? -0.806 -27.710 -12.890 1.00 86.00 100 ALA A N 1
ATOM 791 C CA . ALA A 1 100 ? -0.395 -28.996 -12.322 1.00 86.00 100 ALA A CA 1
ATOM 792 C C . ALA A 1 100 ? 1.010 -28.934 -11.690 1.00 86.00 100 ALA A C 1
ATOM 794 O O . ALA A 1 100 ? 1.313 -29.718 -10.796 1.00 86.00 100 ALA A O 1
ATOM 795 N N . VAL A 1 101 ? 1.844 -27.996 -12.150 1.00 80.06 101 VAL A N 1
ATOM 796 C CA . VAL A 1 101 ? 3.181 -27.714 -11.624 1.00 80.06 101 VAL A CA 1
ATOM 797 C C . VAL A 1 101 ? 3.236 -26.231 -11.232 1.00 80.06 101 VAL A C 1
ATOM 799 O O . VAL A 1 101 ? 2.939 -25.396 -12.090 1.00 80.06 101 VAL A O 1
ATOM 802 N N . PRO A 1 102 ? 3.563 -25.890 -9.971 1.00 71.06 102 PRO A N 1
ATOM 803 C CA . PRO A 1 102 ? 3.789 -24.507 -9.548 1.00 71.06 102 PRO A CA 1
ATOM 804 C C . PRO A 1 102 ? 4.988 -23.871 -10.263 1.00 71.06 102 PRO A C 1
ATOM 806 O O . PRO A 1 102 ? 5.898 -24.584 -10.685 1.00 71.06 102 PRO A O 1
ATOM 809 N N . SER A 1 103 ? 4.970 -22.541 -10.382 1.00 61.47 103 SER A N 1
ATOM 810 C CA . SER A 1 103 ? 6.118 -21.723 -10.802 1.00 61.47 103 SER A 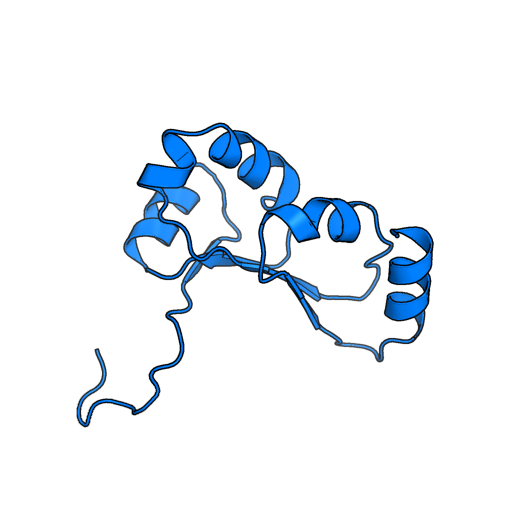CA 1
ATOM 811 C C . SER A 1 103 ? 7.186 -21.659 -9.722 1.00 61.47 103 SER A C 1
ATOM 813 O O . SER A 1 103 ? 6.770 -21.458 -8.555 1.00 61.47 103 SER A O 1
#

Foldseek 3Di:
DQVVVLVVLVPDDQAAEAEAADLVVLVSVQSHPNPRYAYEYEDADALVVCVVDPNVVSCCVRPLPGQAYEYADQVRQVVVVVVVSVRYDYDHDDDPDDDPDDD

Sequence (103 aa):
AVARLSKIFATARPGAVVIVTQVWAMEWVGEADTTGLRVIGMSHESYGYSRASHRYRWIKNHYKDLDHWLVLTEEDADQWAGDGMNNVGFLPNALSRLPAVPS